Protein AF-A0A7C5HIJ6-F1 (afdb_monomer)

Organism: NCBI:txid274539

pLDDT: mean 84.68, std 17.21, range [40.78, 98.75]

Secondary structure (DSSP, 8-state):
--------------------PPPP--HHHHHHHTTTGGGTTSEEEEEE-TT-B-TTS-BHHHHHHHTT-EEEEEEE-TT-TTS-S-TTPPPPS-EEETTEEEEE-SSS-SSPPHHHHTT-SEEEEE----SSTTSSHHHHHHHHHHHHHHHT-EEEE-----TTS--

Radius of gyration: 23.87 Å; Cα contacts (8 Å, |Δi|>4): 270; chains: 1; bounding box: 44×80×73 Å

Mean predicted aligned error: 9.39 Å

Foldseek 3Di:
DDDDDDPPPPPPPPPPPPPPPPDDWWLLRVCLVVLVVVQPPWQEEEEAAQVQATPVSHHSVVSCVVSPGNYAAYEYEACFRDVPDDGPDDDDAWDDDPHHTYGYCDDPHVAPDLVVVLVTQEYEYGYDFQLDPVTCSVVSVVRHVVSCVVNVHHYHYRHDDNPPDDD

Nearest PDB structures (foldseek):
  4k05-assembly1_A  TM=9.027E-01  e=1.624E-13  Bacteroides fragilis NCTC 9343
  3sso-assembly1_D  TM=3.964E-01  e=6.348E-02  Micromonospora griseorubida
  3ssm-assembly1_C  TM=4.022E-01  e=5.957E-02  Micromonospora griseorubida
  3ssn-assembly1_C  TM=4.220E-01  e=8.730E-02  Micromonospora griseorubida
  2br5-assembly1_D  TM=4.189E-01  e=2.554E+00  Streptomyces clavuligerus

Structure (mmCIF, N/CA/C/O backbone):
data_AF-A0A7C5HIJ6-F1
#
_entry.id   AF-A0A7C5HIJ6-F1
#
loop_
_atom_site.group_PDB
_atom_site.id
_atom_site.type_symbol
_atom_site.label_atom_id
_atom_site.label_alt_id
_atom_site.label_comp_id
_atom_site.label_asym_id
_atom_site.label_entity_id
_atom_site.label_seq_id
_atom_site.pdbx_PDB_ins_code
_atom_site.Cartn_x
_atom_site.Cartn_y
_atom_site.Cartn_z
_atom_site.occupancy
_atom_site.B_iso_or_equiv
_atom_site.auth_seq_id
_atom_site.auth_comp_id
_atom_site.auth_asym_id
_atom_site.auth_atom_id
_atom_site.pdbx_PDB_model_num
ATOM 1 N N . MET A 1 1 ? 26.388 -59.107 -54.990 1.00 45.59 1 MET A N 1
ATOM 2 C CA . MET A 1 1 ? 27.262 -57.927 -54.787 1.00 45.59 1 MET A CA 1
ATOM 3 C C . MET A 1 1 ? 26.370 -56.687 -54.723 1.00 45.59 1 MET A C 1
ATOM 5 O O . MET A 1 1 ? 25.546 -56.557 -55.612 1.00 45.59 1 MET A O 1
ATOM 9 N N . GLY A 1 2 ? 26.511 -55.852 -53.677 1.00 40.78 2 GLY A N 1
ATOM 10 C CA . GLY A 1 2 ? 25.802 -54.565 -53.446 1.00 40.78 2 GLY A CA 1
ATOM 11 C C . GLY A 1 2 ? 24.416 -54.721 -52.796 1.00 40.78 2 GLY A C 1
ATOM 12 O O . GLY A 1 2 ? 23.504 -55.162 -53.472 1.00 40.78 2 GLY A O 1
ATOM 13 N N . ARG A 1 3 ? 24.188 -54.599 -51.474 1.00 55.94 3 ARG A N 1
ATOM 14 C CA . ARG A 1 3 ? 24.260 -53.425 -50.562 1.00 55.94 3 ARG A CA 1
ATOM 15 C C . ARG A 1 3 ? 23.576 -52.171 -51.123 1.00 55.94 3 ARG A C 1
ATOM 17 O O . ARG A 1 3 ? 23.949 -51.780 -52.215 1.00 55.94 3 ARG A O 1
ATOM 24 N N . ILE A 1 4 ? 22.679 -51.571 -50.318 1.00 52.91 4 ILE A N 1
ATOM 25 C CA . ILE A 1 4 ? 22.183 -50.166 -50.237 1.00 52.91 4 ILE A CA 1
ATOM 26 C C . ILE A 1 4 ? 20.660 -50.220 -49.972 1.00 52.91 4 ILE A C 1
ATOM 28 O O . ILE A 1 4 ? 19.952 -50.877 -50.718 1.00 52.91 4 ILE A O 1
ATOM 32 N N . ALA A 1 5 ? 20.027 -49.565 -49.001 1.00 47.38 5 ALA A N 1
ATOM 33 C CA . ALA A 1 5 ? 20.394 -48.942 -47.733 1.00 47.38 5 ALA A CA 1
ATOM 34 C C . ALA A 1 5 ? 19.041 -48.633 -47.054 1.00 47.38 5 ALA A C 1
ATOM 36 O O . ALA A 1 5 ? 18.207 -47.953 -47.649 1.00 47.38 5 ALA A O 1
ATOM 37 N N . SER A 1 6 ? 18.796 -49.137 -45.842 1.00 51.88 6 SER A N 1
ATOM 38 C CA . SER A 1 6 ? 17.634 -48.724 -45.045 1.00 51.88 6 SER A CA 1
ATOM 39 C C . SER A 1 6 ? 17.835 -47.284 -44.585 1.00 51.88 6 SER A C 1
ATOM 41 O O . SER A 1 6 ? 18.657 -47.030 -43.707 1.00 51.88 6 SER A O 1
ATOM 43 N N . PHE A 1 7 ? 17.094 -46.339 -45.159 1.00 51.56 7 PHE A N 1
ATOM 44 C CA . PHE A 1 7 ? 16.997 -44.985 -44.620 1.00 51.56 7 PHE A CA 1
ATOM 45 C C . PHE A 1 7 ? 15.950 -44.974 -43.504 1.00 51.56 7 PHE A C 1
ATOM 47 O O . PHE A 1 7 ? 14.760 -44.785 -43.736 1.00 51.56 7 PHE A O 1
ATOM 54 N N . LEU A 1 8 ? 16.413 -45.224 -42.280 1.00 52.19 8 LEU A N 1
ATOM 55 C CA . LEU A 1 8 ? 15.649 -44.972 -41.066 1.00 52.19 8 LEU A C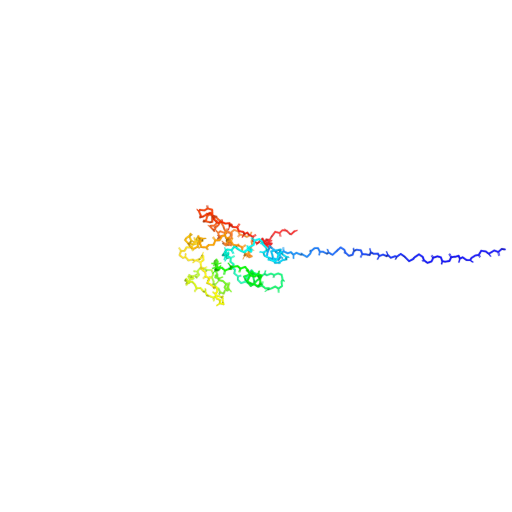A 1
ATOM 56 C C . LEU A 1 8 ? 15.667 -43.455 -40.826 1.00 52.19 8 LEU A C 1
ATOM 58 O O . LEU A 1 8 ? 16.670 -42.899 -40.378 1.00 52.19 8 LEU A O 1
ATOM 62 N N . SER A 1 9 ? 14.589 -42.765 -41.190 1.00 55.78 9 SER A N 1
ATOM 63 C CA . SER A 1 9 ? 14.417 -41.337 -40.922 1.00 55.78 9 SER A CA 1
ATOM 64 C C . SER A 1 9 ? 14.213 -41.127 -39.418 1.00 55.78 9 SER A C 1
ATOM 66 O O . SER A 1 9 ? 13.096 -41.190 -38.912 1.00 55.78 9 SER A O 1
ATOM 68 N N . LEU A 1 10 ? 15.307 -40.917 -38.687 1.00 55.34 10 LEU A N 1
ATOM 69 C CA . LEU A 1 10 ? 15.277 -40.484 -37.294 1.00 55.34 10 LEU A CA 1
ATOM 70 C C . LEU A 1 10 ? 14.814 -39.021 -37.253 1.00 55.34 10 LEU A C 1
ATOM 72 O O . LEU A 1 10 ? 15.595 -38.100 -37.489 1.00 55.34 10 LEU A O 1
ATOM 76 N N . LEU A 1 11 ? 13.527 -38.809 -36.986 1.00 59.31 11 LEU A N 1
ATOM 77 C CA . LEU A 1 11 ? 12.962 -37.489 -36.720 1.00 59.31 11 LEU A CA 1
ATOM 78 C C . LEU A 1 11 ? 13.418 -37.057 -35.319 1.00 59.31 11 LEU A C 1
ATOM 80 O O . LEU A 1 11 ? 12.820 -37.419 -34.308 1.00 59.31 11 LEU A O 1
ATOM 84 N N . ILE A 1 12 ? 14.529 -36.323 -35.257 1.00 61.59 12 ILE A N 1
ATOM 85 C CA . ILE A 1 12 ? 14.960 -35.636 -34.039 1.00 61.59 12 ILE A CA 1
ATOM 86 C C . ILE A 1 12 ? 13.963 -34.500 -33.808 1.00 61.59 12 ILE A C 1
ATOM 88 O O . ILE A 1 12 ? 14.050 -33.443 -34.431 1.00 61.59 12 ILE A O 1
ATOM 92 N N . VAL A 1 13 ? 12.993 -34.722 -32.921 1.00 61.75 13 VAL A N 1
ATOM 93 C CA . VAL A 1 13 ? 12.206 -33.634 -32.338 1.00 61.75 13 VAL A CA 1
ATOM 94 C C . VAL A 1 13 ? 13.150 -32.885 -31.404 1.00 61.75 13 VAL A C 1
ATOM 96 O O . VAL A 1 13 ? 13.327 -33.252 -30.245 1.00 61.75 13 VAL A O 1
ATOM 99 N N . LEU A 1 14 ? 13.805 -31.848 -31.927 1.00 58.81 14 LEU A N 1
ATOM 100 C CA . LEU A 1 14 ? 14.404 -30.809 -31.100 1.00 58.81 14 LEU A CA 1
ATOM 101 C C . LEU A 1 14 ? 13.252 -30.081 -30.406 1.00 58.81 14 LEU A C 1
ATOM 103 O O . LEU A 1 14 ? 12.723 -29.093 -30.909 1.00 58.81 14 LEU A O 1
ATOM 107 N N . ALA A 1 15 ? 12.841 -30.597 -29.249 1.00 60.19 15 ALA A N 1
ATOM 108 C CA . ALA A 1 15 ? 12.106 -29.813 -28.277 1.00 60.19 15 ALA A CA 1
ATOM 109 C C . ALA A 1 15 ? 13.076 -28.745 -27.763 1.00 60.19 15 ALA A C 1
ATOM 111 O O . ALA A 1 15 ? 13.774 -28.931 -26.769 1.00 60.19 15 ALA A O 1
ATOM 112 N N . THR A 1 16 ? 13.182 -27.635 -28.489 1.00 59.19 16 THR A N 1
ATOM 113 C CA . THR A 1 16 ? 13.758 -26.418 -27.939 1.00 59.19 16 THR A CA 1
ATOM 114 C C . THR A 1 16 ? 12.833 -26.005 -26.805 1.00 59.19 16 THR A C 1
ATOM 116 O O . THR A 1 16 ? 11.783 -25.412 -27.055 1.00 59.19 16 THR A O 1
ATOM 119 N N . SER A 1 17 ? 13.179 -26.334 -25.558 1.00 59.06 17 SER A N 1
ATOM 120 C CA . SER A 1 17 ? 12.620 -25.591 -24.440 1.00 59.06 17 SER A CA 1
ATOM 121 C C . SER A 1 17 ? 13.172 -24.180 -24.597 1.00 59.06 17 SER A C 1
ATOM 123 O O . SER A 1 17 ? 14.313 -23.899 -24.227 1.00 59.06 17 SER A O 1
ATOM 125 N N . ALA A 1 18 ? 12.405 -23.298 -25.231 1.00 60.91 18 ALA A N 1
ATOM 126 C CA . ALA A 1 18 ? 12.599 -21.884 -25.009 1.00 60.91 18 ALA A CA 1
ATOM 127 C C . ALA A 1 18 ? 12.500 -21.714 -23.493 1.00 60.91 18 ALA A C 1
ATOM 129 O O . ALA A 1 18 ? 11.443 -21.972 -22.918 1.00 60.91 18 ALA A O 1
ATOM 130 N N . ALA A 1 19 ? 13.619 -21.401 -22.839 1.00 60.31 19 ALA A N 1
ATOM 131 C CA . ALA A 1 19 ? 13.596 -20.939 -21.467 1.00 60.31 19 ALA A CA 1
ATOM 132 C C . ALA A 1 19 ? 12.713 -19.693 -21.486 1.00 60.31 19 ALA A C 1
ATOM 134 O O . ALA A 1 19 ? 13.115 -18.635 -21.969 1.00 60.31 19 ALA A O 1
ATOM 135 N N . GLN A 1 20 ? 11.451 -19.870 -21.115 1.00 59.16 20 GLN A N 1
ATOM 136 C CA . GLN A 1 20 ? 10.496 -18.788 -21.055 1.00 59.16 20 GLN A CA 1
ATOM 137 C C . GLN A 1 20 ? 10.999 -17.922 -19.908 1.00 59.16 20 GLN A C 1
ATOM 139 O O . GLN A 1 20 ? 11.023 -18.381 -18.768 1.00 59.16 20 GLN A O 1
ATOM 144 N N . ALA A 1 21 ? 11.530 -16.740 -20.227 1.00 65.75 21 ALA A N 1
ATOM 145 C CA . ALA A 1 21 ? 12.007 -15.819 -19.207 1.00 65.75 21 ALA A CA 1
ATOM 146 C C . ALA A 1 21 ? 10.877 -15.630 -18.191 1.00 65.75 21 ALA A C 1
ATOM 148 O O . ALA A 1 21 ? 9.747 -15.328 -18.590 1.00 65.75 21 ALA A O 1
ATOM 149 N N . GLU A 1 22 ? 11.155 -15.878 -16.907 1.00 74.19 22 GLU A N 1
ATOM 150 C CA . GLU A 1 22 ? 10.145 -15.661 -15.880 1.00 74.19 22 GLU A CA 1
ATOM 151 C C . GLU A 1 22 ? 9.681 -14.211 -15.961 1.00 74.19 22 GLU A C 1
ATOM 153 O O . GLU A 1 22 ? 10.476 -13.269 -15.960 1.00 74.19 22 GLU A O 1
ATOM 158 N N . VAL A 1 23 ? 8.371 -14.036 -16.110 1.00 84.62 23 VAL A N 1
ATOM 159 C CA . VAL A 1 23 ? 7.799 -12.707 -16.255 1.00 84.62 23 VAL A CA 1
ATOM 160 C C . VAL A 1 23 ? 7.875 -12.027 -14.896 1.00 84.62 23 VAL A C 1
ATOM 162 O O . VAL A 1 23 ? 7.261 -12.510 -13.945 1.00 84.62 23 VAL A O 1
ATOM 165 N N . PHE A 1 24 ? 8.584 -10.900 -14.822 1.00 88.38 24 PHE A N 1
ATOM 166 C CA . PHE A 1 24 ? 8.668 -10.085 -13.614 1.00 88.38 24 PHE A CA 1
ATOM 167 C C . PHE A 1 24 ? 7.265 -9.696 -13.118 1.00 88.38 24 PHE A C 1
ATOM 169 O O . PHE A 1 24 ? 6.373 -9.360 -13.911 1.00 88.38 24 PHE A O 1
ATOM 176 N N . ARG A 1 25 ? 7.068 -9.785 -11.802 1.00 93.62 25 ARG A N 1
ATOM 177 C CA . ARG A 1 25 ? 5.812 -9.486 -11.107 1.00 93.62 25 ARG A CA 1
ATOM 178 C C . ARG A 1 25 ? 6.110 -8.559 -9.940 1.00 93.62 25 ARG A C 1
ATOM 180 O O . ARG A 1 25 ? 6.983 -8.861 -9.131 1.00 93.62 25 ARG A O 1
ATOM 187 N N . TYR A 1 26 ? 5.376 -7.458 -9.848 1.00 95.62 26 TYR A N 1
ATOM 188 C CA . TYR A 1 26 ? 5.352 -6.627 -8.648 1.00 95.62 26 TYR A CA 1
ATOM 189 C C . TYR A 1 26 ? 4.613 -7.364 -7.526 1.00 95.62 26 TYR A C 1
ATOM 191 O O . TYR A 1 26 ? 3.848 -8.296 -7.791 1.00 95.62 26 TYR A O 1
ATOM 199 N N . GLY A 1 27 ? 4.753 -6.909 -6.280 1.00 97.44 27 GLY A N 1
ATOM 200 C CA . GLY A 1 27 ? 3.972 -7.447 -5.162 1.00 97.44 27 GLY A CA 1
ATOM 201 C C . GLY A 1 27 ? 2.462 -7.395 -5.420 1.00 97.44 27 GLY A C 1
ATOM 202 O O . GLY A 1 27 ? 1.749 -8.339 -5.088 1.00 97.44 27 GLY A O 1
ATOM 203 N N . LEU A 1 28 ? 1.987 -6.346 -6.102 1.00 98.00 28 LEU A N 1
ATOM 204 C CA . LEU A 1 28 ? 0.599 -6.232 -6.552 1.00 98.00 28 LEU A CA 1
ATOM 205 C C . LEU A 1 28 ? 0.209 -7.325 -7.558 1.00 98.00 28 LEU A C 1
ATOM 207 O O . LEU A 1 28 ? -0.867 -7.892 -7.428 1.00 98.00 28 LEU A O 1
ATOM 211 N N . ASP A 1 29 ? 1.071 -7.657 -8.524 1.00 97.44 29 ASP A N 1
ATOM 212 C CA . ASP A 1 29 ? 0.774 -8.699 -9.520 1.00 97.44 29 ASP A CA 1
ATOM 213 C C . ASP A 1 29 ? 0.752 -10.101 -8.893 1.00 97.44 29 ASP A C 1
ATOM 215 O O . ASP A 1 29 ? 0.030 -10.982 -9.359 1.00 97.44 29 ASP A O 1
ATOM 219 N N . VAL A 1 30 ? 1.562 -10.330 -7.854 1.00 97.19 30 VAL A N 1
ATOM 220 C CA . VAL A 1 30 ? 1.526 -11.577 -7.074 1.00 97.19 30 VAL A CA 1
ATOM 221 C C . VAL A 1 30 ? 0.217 -11.666 -6.296 1.00 97.19 30 VAL A C 1
ATOM 223 O O . VAL A 1 30 ? -0.466 -12.683 -6.376 1.00 97.19 30 VAL A O 1
ATOM 226 N N . LEU A 1 31 ? -0.163 -10.587 -5.607 1.00 97.88 31 LEU A N 1
ATOM 227 C CA . LEU A 1 31 ? -1.412 -10.524 -4.852 1.00 97.88 31 LEU A CA 1
ATOM 228 C C . LEU A 1 31 ? -2.648 -10.694 -5.757 1.00 97.88 31 LEU A C 1
ATOM 230 O O . LEU A 1 31 ? -3.566 -11.425 -5.391 1.00 97.88 31 LEU A O 1
ATOM 234 N N . ASP A 1 32 ? -2.649 -10.065 -6.937 1.00 97.12 32 ASP A N 1
ATOM 235 C CA . ASP A 1 32 ? -3.681 -10.201 -7.978 1.00 97.12 32 ASP A CA 1
ATOM 236 C C . ASP A 1 32 ? -3.787 -11.657 -8.467 1.00 97.12 32 ASP A C 1
ATOM 238 O O . ASP A 1 32 ? -4.863 -12.253 -8.468 1.00 97.12 32 ASP A O 1
ATOM 242 N N . ALA A 1 33 ? -2.654 -12.291 -8.792 1.00 96.44 33 ALA A N 1
ATOM 243 C CA . ALA A 1 33 ? -2.636 -13.687 -9.236 1.00 96.44 33 ALA A CA 1
ATOM 244 C C . ALA A 1 33 ? -3.217 -14.666 -8.194 1.00 96.44 33 ALA A C 1
ATOM 246 O O . ALA A 1 33 ? -3.698 -15.740 -8.558 1.00 96.44 33 ALA A O 1
ATOM 247 N N . GLU A 1 34 ? -3.190 -14.289 -6.915 1.00 96.50 34 GLU A N 1
ATOM 248 C CA . GLU A 1 34 ? -3.786 -15.015 -5.789 1.00 96.50 34 GLU A CA 1
ATOM 249 C C . GLU A 1 34 ? -5.188 -14.502 -5.407 1.00 96.50 34 GLU A C 1
ATOM 251 O O . GLU A 1 34 ? -5.703 -14.834 -4.334 1.00 96.50 34 GLU A O 1
ATOM 256 N N . GLN A 1 35 ? -5.816 -13.691 -6.264 1.00 96.62 35 GLN A N 1
ATOM 257 C CA . GLN A 1 35 ? -7.167 -13.136 -6.093 1.00 96.62 35 GLN A CA 1
ATOM 258 C C . GLN A 1 35 ? -7.327 -12.370 -4.773 1.00 96.62 35 GLN A C 1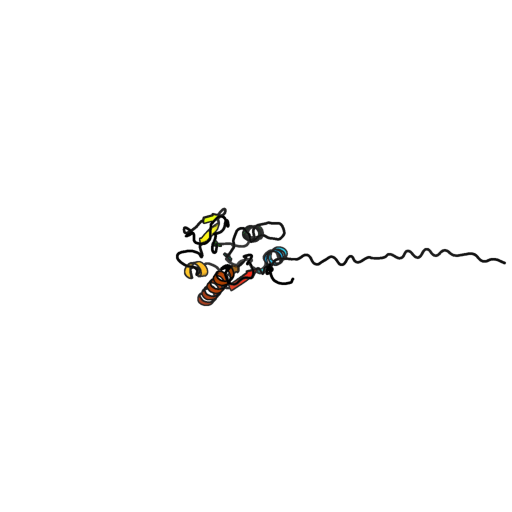
ATOM 260 O O . GLN A 1 35 ? -8.357 -12.438 -4.091 1.00 96.62 35 GLN A O 1
ATOM 265 N N . CYS A 1 36 ? -6.254 -11.693 -4.360 1.00 97.50 36 CYS A N 1
ATOM 266 C CA . CYS A 1 36 ? -6.166 -10.969 -3.101 1.00 97.50 36 CYS A CA 1
ATOM 267 C C . CYS A 1 36 ? -6.551 -11.813 -1.867 1.00 97.50 36 CYS A C 1
ATOM 269 O O . CYS A 1 36 ? -7.017 -11.259 -0.869 1.00 97.50 36 CYS A O 1
ATOM 271 N N . THR A 1 37 ? -6.362 -13.143 -1.894 1.00 97.62 37 THR A N 1
ATOM 272 C CA . THR A 1 37 ? -6.828 -14.063 -0.832 1.00 97.62 37 THR A CA 1
ATOM 273 C C . THR A 1 37 ? -6.366 -13.642 0.569 1.00 97.62 37 THR A C 1
ATOM 275 O O . THR A 1 37 ? -7.133 -13.714 1.528 1.00 97.62 37 THR A O 1
ATOM 278 N N . ALA A 1 38 ? -5.145 -13.111 0.694 1.00 97.44 38 ALA A N 1
ATOM 279 C CA . ALA A 1 38 ? -4.585 -12.624 1.960 1.00 97.44 38 ALA A CA 1
ATOM 280 C C . ALA A 1 38 ? -5.339 -11.424 2.589 1.00 97.44 38 ALA A C 1
ATOM 282 O O . ALA A 1 38 ? -5.133 -11.108 3.769 1.00 97.44 38 ALA A O 1
ATOM 283 N N . LEU A 1 39 ? -6.191 -10.746 1.813 1.00 98.38 39 LEU A N 1
ATOM 284 C CA . LEU A 1 39 ? -6.977 -9.574 2.212 1.00 98.38 39 LEU A CA 1
ATOM 285 C C . LEU A 1 39 ? -8.484 -9.856 2.319 1.00 98.38 39 LEU A C 1
ATOM 287 O O . LEU A 1 39 ? -9.226 -9.001 2.803 1.00 98.38 39 LEU A O 1
ATOM 291 N N . GLN A 1 40 ? -8.949 -11.038 1.910 1.00 97.94 40 GLN A N 1
ATOM 292 C CA . GLN A 1 40 ? -10.375 -11.362 1.904 1.00 97.94 40 GLN A CA 1
ATOM 293 C C . GLN A 1 40 ? -10.969 -11.352 3.318 1.00 97.94 40 GLN A C 1
ATOM 295 O O . GLN A 1 40 ? -10.398 -11.895 4.264 1.00 97.94 40 GLN A O 1
ATOM 300 N N . GLY A 1 41 ? -12.127 -10.702 3.465 1.00 97.81 41 GLY A N 1
ATOM 301 C CA . GLY A 1 41 ? -12.821 -10.544 4.749 1.00 97.81 41 GLY A CA 1
ATOM 302 C C . GLY A 1 41 ? -12.159 -9.574 5.738 1.00 97.81 41 GLY A C 1
ATOM 303 O O . GLY A 1 41 ? -12.632 -9.453 6.867 1.00 97.81 41 GLY A O 1
ATOM 304 N N . ARG A 1 42 ? -11.085 -8.880 5.342 1.00 98.44 42 ARG A N 1
ATOM 305 C CA . ARG A 1 42 ? -10.386 -7.885 6.167 1.00 98.44 42 ARG A CA 1
ATOM 306 C C . ARG A 1 42 ? -10.764 -6.481 5.713 1.00 98.44 42 ARG A C 1
ATOM 308 O O . ARG A 1 42 ? -10.895 -6.229 4.520 1.00 98.44 42 ARG A O 1
ATOM 315 N N . ARG A 1 43 ? -10.879 -5.547 6.654 1.00 98.50 43 ARG A N 1
ATOM 316 C CA . ARG A 1 43 ? -11.023 -4.118 6.351 1.00 98.50 43 ARG A CA 1
ATOM 317 C C . ARG A 1 43 ? -9.649 -3.574 5.986 1.00 98.50 43 ARG A C 1
ATOM 319 O O . ARG A 1 43 ? -8.727 -3.644 6.802 1.00 98.50 43 ARG A O 1
ATOM 326 N N . VAL A 1 44 ? -9.500 -3.047 4.779 1.00 98.69 44 VAL A N 1
ATOM 327 C CA . VAL A 1 44 ? -8.197 -2.646 4.237 1.00 98.69 44 VAL A CA 1
ATOM 328 C C . VAL A 1 44 ? -8.116 -1.131 4.102 1.00 98.69 44 VAL A C 1
ATOM 330 O O . VAL A 1 44 ? -9.026 -0.495 3.575 1.00 98.69 44 VAL A O 1
ATOM 333 N N . GLY A 1 45 ? -7.014 -0.549 4.565 1.00 98.31 45 GLY A N 1
ATOM 334 C CA . GLY A 1 45 ? -6.551 0.764 4.117 1.00 98.31 45 GLY A CA 1
ATOM 335 C C . GLY A 1 45 ? -5.335 0.598 3.212 1.00 98.31 45 GLY A C 1
ATOM 336 O O . GLY A 1 45 ? -4.610 -0.391 3.331 1.00 98.31 45 GLY A O 1
ATOM 337 N N . MET A 1 46 ? -5.081 1.558 2.327 1.00 98.06 46 MET A N 1
ATOM 338 C CA . MET A 1 46 ? -3.950 1.481 1.396 1.00 98.06 46 MET A CA 1
ATOM 339 C C . MET A 1 46 ? -3.206 2.813 1.291 1.00 98.06 46 MET A C 1
ATOM 341 O O . MET A 1 46 ? -3.817 3.844 1.025 1.00 98.06 46 MET A O 1
ATOM 345 N N . ILE A 1 47 ? -1.886 2.795 1.465 1.00 97.38 47 ILE A N 1
ATOM 346 C CA . ILE A 1 47 ? -0.989 3.899 1.116 1.00 97.38 47 ILE A CA 1
ATOM 347 C C . ILE A 1 47 ? -0.555 3.707 -0.339 1.00 97.38 47 ILE A C 1
ATOM 349 O O . ILE A 1 47 ? 0.085 2.704 -0.648 1.00 97.38 47 ILE A O 1
ATOM 353 N N . THR A 1 48 ? -0.908 4.647 -1.219 1.00 95.94 48 THR A N 1
ATOM 354 C CA . THR A 1 48 ? -0.696 4.528 -2.672 1.00 95.94 48 THR A CA 1
ATOM 355 C C . THR A 1 48 ? -0.716 5.890 -3.374 1.00 95.94 48 THR A C 1
ATOM 357 O O . THR A 1 48 ? -1.113 6.903 -2.795 1.00 95.94 48 THR A O 1
ATOM 360 N N . ASN A 1 49 ? -0.312 5.918 -4.643 1.00 92.56 49 ASN A N 1
ATOM 361 C CA . ASN A 1 49 ? -0.488 7.044 -5.565 1.00 92.56 49 ASN A CA 1
ATOM 362 C C . ASN A 1 49 ? -0.786 6.532 -6.990 1.00 92.56 49 ASN A C 1
ATOM 364 O O . ASN A 1 49 ? -0.887 5.326 -7.211 1.00 92.56 49 ASN A O 1
ATOM 368 N N . ALA A 1 50 ? -0.915 7.436 -7.960 1.00 88.31 50 ALA A N 1
ATOM 369 C CA . ALA A 1 50 ? -1.231 7.099 -9.348 1.00 88.31 50 ALA A CA 1
ATOM 370 C C . ALA A 1 50 ? -0.142 6.288 -10.082 1.00 88.31 50 ALA A C 1
ATOM 372 O O . ALA A 1 50 ? -0.447 5.648 -11.084 1.00 88.31 50 ALA A O 1
ATOM 373 N N . ALA A 1 51 ? 1.109 6.284 -9.604 1.00 90.94 51 ALA A N 1
ATOM 374 C CA . ALA A 1 51 ? 2.183 5.480 -10.200 1.00 90.94 51 ALA A CA 1
ATOM 375 C C . ALA A 1 51 ? 2.132 4.005 -9.767 1.00 90.94 51 ALA A C 1
ATOM 377 O O . ALA A 1 51 ? 2.766 3.155 -10.393 1.00 90.94 51 ALA A O 1
ATOM 378 N N . ALA A 1 52 ? 1.384 3.688 -8.708 1.00 93.88 52 ALA A N 1
ATOM 379 C CA . ALA A 1 52 ? 1.207 2.331 -8.219 1.00 93.88 52 ALA A CA 1
ATOM 380 C C . ALA A 1 52 ? 0.180 1.570 -9.075 1.00 93.88 52 ALA A C 1
ATOM 382 O O . ALA A 1 52 ? -1.002 1.444 -8.744 1.00 93.88 52 ALA A O 1
ATOM 383 N N . VAL A 1 53 ? 0.654 1.083 -10.220 1.00 96.00 53 VAL A N 1
ATOM 384 C CA . VAL A 1 53 ? -0.114 0.261 -11.161 1.00 96.00 53 VAL A CA 1
ATOM 385 C C . VAL A 1 53 ? 0.425 -1.169 -11.209 1.00 96.00 53 VAL A C 1
ATOM 387 O O . VAL A 1 53 ? 1.584 -1.424 -10.851 1.00 96.00 53 VAL A O 1
ATOM 390 N N . SER A 1 54 ? -0.427 -2.098 -11.633 1.00 95.94 54 SER A N 1
ATOM 391 C CA . SER A 1 54 ? -0.064 -3.467 -11.995 1.00 95.94 54 SER A CA 1
ATOM 392 C C . SER A 1 54 ? 0.739 -3.483 -13.296 1.00 95.94 54 SER A C 1
ATOM 394 O O . SER A 1 54 ? 0.866 -2.473 -13.999 1.00 95.94 54 SER A O 1
ATOM 396 N N . ARG A 1 55 ? 1.241 -4.654 -13.685 1.00 93.88 55 ARG A N 1
ATOM 397 C CA . ARG A 1 55 ? 1.917 -4.830 -14.977 1.00 93.88 55 ARG A CA 1
ATOM 398 C C . ARG A 1 55 ? 1.019 -4.511 -16.179 1.00 93.88 55 ARG A C 1
ATOM 400 O O . ARG A 1 55 ? 1.537 -4.132 -17.226 1.00 93.88 55 ARG A O 1
ATOM 407 N N . SER A 1 56 ? -0.303 -4.663 -16.061 1.00 93.31 56 SER A N 1
ATOM 408 C CA . SER A 1 56 ? -1.250 -4.290 -17.126 1.00 93.31 56 SER A CA 1
ATOM 409 C C . SER A 1 56 ? -1.572 -2.791 -17.153 1.00 93.31 56 SER A C 1
ATOM 411 O O . SER A 1 56 ? -2.281 -2.343 -18.053 1.00 93.31 56 SER A O 1
ATOM 413 N N . GLY A 1 57 ? -1.050 -2.013 -16.199 1.00 94.81 57 GLY A N 1
ATOM 414 C CA . GLY A 1 57 ? -1.361 -0.594 -16.035 1.00 94.81 57 GLY A CA 1
ATOM 415 C C . GLY A 1 57 ? -2.640 -0.332 -15.237 1.00 94.81 57 GLY A C 1
ATOM 416 O O . GLY A 1 57 ? -3.072 0.816 -15.149 1.00 94.81 57 GLY A O 1
ATOM 417 N N . GLU A 1 58 ? -3.254 -1.362 -14.647 1.00 95.25 58 GLU A N 1
ATOM 418 C CA . GLU A 1 58 ? -4.413 -1.188 -13.771 1.00 95.25 58 GLU A CA 1
ATOM 419 C C . GLU A 1 58 ? -3.968 -0.578 -12.427 1.00 95.25 58 GLU A C 1
ATOM 421 O O . GLU A 1 58 ? -3.033 -1.092 -11.812 1.00 95.25 58 GLU A O 1
ATOM 426 N N . PRO A 1 59 ? -4.602 0.502 -11.934 1.00 95.00 59 PRO A N 1
ATOM 427 C CA . PRO A 1 59 ? -4.285 1.053 -10.618 1.00 95.00 59 PRO A CA 1
ATOM 428 C C . PRO A 1 59 ? -4.472 0.021 -9.501 1.00 95.00 59 PRO A C 1
ATOM 430 O O . PRO A 1 59 ? -5.489 -0.671 -9.467 1.00 95.00 59 PRO A O 1
ATOM 433 N N . GLY A 1 60 ? -3.546 -0.046 -8.541 1.00 95.50 60 GLY A N 1
ATOM 434 C CA . GLY A 1 60 ? -3.579 -1.080 -7.498 1.00 95.50 60 GLY A CA 1
ATOM 435 C C . GLY A 1 60 ? -4.860 -1.090 -6.663 1.00 95.50 60 GLY A C 1
ATOM 436 O O . GLY A 1 60 ? -5.415 -2.149 -6.386 1.00 95.50 60 GLY A O 1
ATOM 437 N N . TYR A 1 61 ? -5.414 0.081 -6.342 1.00 95.00 61 TYR A N 1
ATOM 438 C CA . TYR A 1 61 ? -6.694 0.151 -5.631 1.00 95.00 61 TYR A CA 1
ATOM 439 C C . TYR A 1 61 ? -7.870 -0.412 -6.457 1.00 95.00 61 TYR A C 1
ATOM 441 O O . TYR A 1 61 ? -8.810 -0.953 -5.876 1.00 95.00 61 TYR A O 1
ATOM 449 N N . CYS A 1 62 ? -7.823 -0.312 -7.794 1.00 95.62 62 CYS A N 1
ATOM 450 C CA . CYS A 1 62 ? -8.824 -0.914 -8.678 1.00 95.62 62 CYS A CA 1
ATOM 451 C C . CYS A 1 62 ? -8.729 -2.439 -8.654 1.00 95.62 62 CYS A C 1
ATOM 453 O O . CYS A 1 62 ? -9.767 -3.083 -8.540 1.00 95.62 62 CYS A O 1
ATOM 455 N N . VAL A 1 63 ? -7.512 -2.997 -8.672 1.00 97.06 63 VAL A N 1
ATOM 456 C CA . VAL A 1 63 ? -7.277 -4.448 -8.554 1.00 97.06 63 VAL A CA 1
ATOM 457 C C . VAL A 1 63 ? -7.915 -4.993 -7.273 1.00 97.06 63 VAL A C 1
ATOM 459 O O . VAL A 1 63 ? -8.707 -5.931 -7.322 1.00 97.06 63 VAL A O 1
ATOM 462 N N . LEU A 1 64 ? -7.657 -4.346 -6.131 1.00 97.44 64 LEU A N 1
ATOM 463 C CA . LEU A 1 64 ? -8.240 -4.734 -4.840 1.00 97.44 64 LEU A CA 1
ATOM 464 C C . LEU A 1 64 ? -9.778 -4.694 -4.871 1.00 97.44 64 LEU A C 1
ATOM 466 O O . LEU A 1 64 ? -10.434 -5.637 -4.430 1.00 97.44 64 LEU A O 1
ATOM 470 N N . LEU A 1 65 ? -10.367 -3.620 -5.408 1.00 96.00 65 LEU A N 1
ATOM 471 C CA . LEU A 1 65 ? -11.824 -3.491 -5.522 1.00 96.00 65 LEU A CA 1
ATOM 472 C C . LEU A 1 65 ? -12.445 -4.546 -6.443 1.00 96.00 65 LEU A C 1
ATOM 474 O O . LEU A 1 65 ? -13.491 -5.107 -6.118 1.00 96.00 65 LEU A O 1
ATOM 478 N N . ARG A 1 66 ? -11.815 -4.791 -7.595 1.00 96.25 66 ARG A N 1
ATOM 479 C CA . ARG A 1 66 ? -12.233 -5.784 -8.589 1.00 96.25 66 ARG A CA 1
ATOM 480 C C . ARG A 1 66 ? -12.280 -7.182 -7.972 1.00 96.25 66 ARG A C 1
ATOM 482 O O . ARG A 1 66 ? -13.226 -7.920 -8.233 1.00 96.25 66 ARG A O 1
ATOM 489 N N . ASP A 1 67 ? -11.321 -7.493 -7.104 1.00 96.31 67 ASP A N 1
ATOM 490 C CA . ASP A 1 67 ? -11.218 -8.775 -6.399 1.00 96.31 67 ASP A CA 1
ATOM 491 C C . ASP A 1 67 ? -12.054 -8.828 -5.102 1.00 96.31 67 ASP A C 1
ATOM 493 O O . ASP A 1 67 ? -11.958 -9.777 -4.325 1.00 96.31 67 ASP A O 1
ATOM 497 N N . GLY A 1 68 ? -12.906 -7.826 -4.853 1.00 96.69 68 GLY A N 1
ATOM 498 C CA . GLY A 1 68 ? -13.862 -7.829 -3.742 1.00 96.69 68 GLY A CA 1
ATOM 499 C C . GLY A 1 68 ? -13.272 -7.483 -2.372 1.00 96.69 68 GLY A C 1
ATOM 500 O O . GLY A 1 68 ? -13.925 -7.719 -1.355 1.00 96.69 68 GLY A O 1
ATOM 501 N N . VAL A 1 69 ? -12.067 -6.909 -2.319 1.00 98.12 69 VAL A N 1
ATOM 502 C CA . VAL A 1 69 ? -11.451 -6.455 -1.065 1.00 98.12 69 VAL A CA 1
ATOM 503 C C . VAL A 1 69 ? -12.250 -5.291 -0.470 1.00 98.12 69 VAL A C 1
ATOM 505 O O . VAL A 1 69 ? -12.611 -4.338 -1.163 1.00 98.12 69 VAL A O 1
ATOM 508 N N . ASP A 1 70 ? -12.483 -5.334 0.845 1.00 97.81 70 ASP A N 1
ATOM 509 C CA . ASP A 1 70 ? -13.167 -4.274 1.594 1.00 97.81 70 ASP A CA 1
ATOM 510 C C . ASP A 1 70 ? -12.233 -3.077 1.859 1.00 97.81 70 ASP A C 1
ATOM 512 O O . ASP A 1 70 ? -11.754 -2.840 2.974 1.00 97.81 70 ASP A O 1
ATOM 516 N N . LEU A 1 71 ? -11.936 -2.337 0.790 1.00 97.62 71 LEU A N 1
ATOM 517 C CA . LEU A 1 71 ? -11.067 -1.167 0.799 1.00 97.62 71 LEU A CA 1
ATOM 518 C C . LEU A 1 71 ? -11.806 0.062 1.352 1.00 97.62 71 LEU A C 1
ATOM 520 O O . LEU A 1 71 ? -12.682 0.635 0.702 1.00 97.62 71 LEU A O 1
ATOM 524 N N . LYS A 1 72 ? -11.438 0.485 2.565 1.00 96.62 72 LYS A N 1
ATOM 525 C CA . LYS A 1 72 ? -12.104 1.567 3.308 1.00 96.62 72 LYS A CA 1
ATOM 526 C C . LYS A 1 72 ? -11.651 2.955 2.893 1.00 96.62 72 LYS A C 1
ATOM 528 O O . LYS A 1 72 ? -12.471 3.864 2.779 1.00 96.62 72 LYS A O 1
ATOM 533 N N . PHE A 1 73 ? -10.349 3.126 2.716 1.00 95.12 73 PHE A N 1
ATOM 534 C CA . PHE A 1 73 ? -9.753 4.412 2.390 1.00 95.12 73 PHE A CA 1
ATOM 535 C C . PHE A 1 73 ? -8.387 4.245 1.738 1.00 95.12 73 PHE A C 1
ATOM 537 O O . PHE A 1 73 ? -7.709 3.226 1.896 1.00 95.12 73 PHE A O 1
ATOM 544 N N . LEU A 1 74 ? -7.971 5.308 1.062 1.00 95.06 74 LEU A N 1
ATOM 545 C CA . LEU A 1 74 ? -6.617 5.496 0.580 1.00 95.06 74 LEU A CA 1
ATOM 546 C C . LEU A 1 74 ? -5.905 6.544 1.430 1.00 95.06 74 LEU A C 1
ATOM 548 O O . LEU A 1 74 ? -6.519 7.427 2.031 1.00 95.06 74 LEU A O 1
ATOM 552 N N . MET A 1 75 ? -4.588 6.457 1.451 1.00 93.94 75 MET A N 1
ATOM 553 C CA . MET A 1 75 ? -3.696 7.458 2.002 1.00 93.94 75 MET A CA 1
ATOM 554 C C . MET A 1 75 ? -2.645 7.793 0.949 1.00 93.94 75 MET A C 1
ATOM 556 O O . MET A 1 75 ? -2.044 6.890 0.371 1.00 93.94 75 MET A O 1
ATOM 560 N N . ALA A 1 76 ? -2.406 9.075 0.701 1.00 90.44 76 ALA A N 1
ATOM 561 C CA . ALA A 1 76 ? -1.404 9.518 -0.258 1.00 90.44 76 ALA A CA 1
ATOM 562 C C . ALA A 1 76 ? -0.256 10.249 0.459 1.00 90.44 76 ALA A C 1
ATOM 564 O O . ALA A 1 76 ? -0.520 11.066 1.348 1.00 90.44 76 ALA A O 1
ATOM 565 N N . PRO A 1 77 ? 1.013 9.962 0.112 1.00 84.31 77 PRO A N 1
ATOM 566 C CA . PRO A 1 77 ? 2.181 10.664 0.645 1.00 84.31 77 PRO A CA 1
ATOM 567 C C . PRO A 1 77 ? 2.323 12.068 0.013 1.00 84.31 77 PRO A C 1
ATOM 569 O O . PRO A 1 77 ? 1.350 12.687 -0.418 1.00 84.31 77 PRO A O 1
ATOM 572 N N . GLU A 1 78 ? 3.548 12.598 -0.034 1.00 69.75 78 GLU A N 1
ATOM 573 C CA . GLU A 1 78 ? 3.861 13.807 -0.804 1.00 69.75 78 GLU A CA 1
ATOM 574 C C . GLU A 1 78 ? 3.441 13.689 -2.281 1.00 69.75 78 GLU A C 1
ATOM 576 O O . GLU A 1 78 ? 3.372 12.591 -2.831 1.00 69.75 78 GLU A O 1
ATOM 581 N N . HIS A 1 79 ? 3.158 14.834 -2.910 1.00 67.25 79 HIS A N 1
ATOM 582 C CA . HIS A 1 79 ? 2.592 14.970 -4.267 1.00 67.25 79 HIS A CA 1
ATOM 583 C C . HIS A 1 79 ? 1.124 14.536 -4.431 1.00 67.25 79 HIS A C 1
ATOM 585 O O . HIS A 1 79 ? 0.541 14.757 -5.495 1.00 67.25 79 HIS A O 1
ATOM 591 N N . GLY A 1 80 ? 0.499 14.007 -3.373 1.00 65.88 80 GLY A N 1
ATOM 592 C CA . GLY A 1 80 ? -0.905 13.603 -3.384 1.00 65.88 80 GLY A CA 1
ATOM 593 C C . GLY A 1 80 ? -1.158 12.354 -4.230 1.00 65.88 80 GLY A C 1
ATOM 594 O O . GLY A 1 80 ? -0.239 11.734 -4.765 1.00 65.88 80 GLY A O 1
ATOM 595 N N . PHE A 1 81 ? -2.425 11.955 -4.337 1.00 72.75 81 PHE A N 1
ATOM 596 C CA . PHE A 1 81 ? -2.787 10.715 -5.023 1.00 72.75 81 PHE A CA 1
ATOM 597 C C . PHE A 1 81 ? -2.568 10.808 -6.539 1.00 72.75 81 PHE A C 1
ATOM 599 O O . PHE A 1 81 ? -2.019 9.882 -7.129 1.00 72.75 81 PHE A O 1
ATOM 606 N N . ALA A 1 82 ? -2.928 11.936 -7.160 1.00 71.62 82 ALA A N 1
ATOM 607 C CA . ALA A 1 82 ? -2.826 12.138 -8.608 1.00 71.62 82 ALA A CA 1
ATOM 608 C C . ALA A 1 82 ? -1.402 12.436 -9.125 1.00 71.62 82 ALA A C 1
ATOM 610 O O . ALA A 1 82 ? -1.209 12.489 -10.333 1.00 71.62 82 ALA A O 1
ATOM 611 N N . LEU A 1 83 ? -0.408 12.634 -8.245 1.00 61.12 83 LEU A N 1
ATOM 612 C CA . LEU A 1 83 ? 0.973 13.021 -8.597 1.00 61.12 83 LEU A CA 1
ATOM 613 C C . LEU A 1 83 ? 1.125 14.367 -9.336 1.00 61.12 83 LEU A C 1
ATOM 615 O O . LEU A 1 83 ? 2.205 14.690 -9.822 1.00 61.12 83 LEU A O 1
ATOM 619 N N . GLU A 1 84 ? 0.079 15.186 -9.402 1.00 59.00 84 GLU A N 1
ATOM 620 C CA . GLU A 1 84 ? 0.089 16.454 -10.149 1.00 59.00 84 GLU A CA 1
ATOM 621 C C . GLU A 1 84 ? 0.725 17.623 -9.377 1.00 59.00 84 GLU A C 1
ATOM 623 O O . GLU A 1 84 ? 0.845 18.730 -9.905 1.00 59.00 84 GLU A O 1
ATOM 628 N N . ARG A 1 85 ? 1.101 17.424 -8.108 1.00 57.69 85 ARG A N 1
ATOM 629 C CA . ARG A 1 85 ? 1.493 18.520 -7.206 1.00 57.69 85 ARG A CA 1
ATOM 630 C C . ARG A 1 85 ? 2.994 18.588 -6.999 1.00 57.69 85 ARG A C 1
ATOM 632 O O . ARG A 1 85 ? 3.661 17.564 -6.913 1.00 57.69 85 ARG A O 1
ATOM 639 N N . GLN A 1 86 ? 3.542 19.796 -6.885 1.00 48.94 86 GLN A N 1
ATOM 640 C CA . GLN A 1 86 ? 4.973 19.997 -6.635 1.00 48.94 86 GLN A CA 1
ATOM 641 C C . GLN A 1 86 ? 5.347 19.662 -5.181 1.00 48.94 86 GLN A C 1
ATOM 643 O O . GLN A 1 86 ? 4.510 19.698 -4.276 1.00 48.94 86 GLN A O 1
ATOM 648 N N . ALA A 1 87 ? 6.622 19.335 -4.944 1.00 49.16 87 ALA A N 1
ATOM 649 C CA . ALA A 1 87 ? 7.132 19.092 -3.595 1.00 49.16 87 ALA A CA 1
ATOM 650 C C . ALA A 1 87 ? 6.960 20.358 -2.736 1.00 49.16 87 ALA A C 1
ATOM 652 O O . ALA A 1 87 ? 7.447 21.423 -3.109 1.00 49.16 87 ALA A O 1
ATOM 653 N N . GLY A 1 88 ? 6.295 20.240 -1.582 1.00 41.22 88 GLY A N 1
ATOM 654 C CA . GLY A 1 88 ? 6.087 21.351 -0.644 1.00 41.22 88 GLY A CA 1
ATOM 655 C C . GLY A 1 88 ? 4.680 21.960 -0.625 1.00 41.22 88 GLY A C 1
ATOM 656 O O . GLY A 1 88 ? 4.406 22.773 0.258 1.00 41.22 88 GLY A O 1
ATOM 657 N N . GLU A 1 89 ? 3.765 21.560 -1.515 1.00 41.06 89 GLU A N 1
ATOM 658 C CA . GLU A 1 89 ? 2.364 22.002 -1.443 1.00 41.06 89 GLU A CA 1
ATOM 659 C C . GLU A 1 89 ? 1.591 21.295 -0.311 1.00 41.06 89 GLU A C 1
ATOM 661 O O . GLU A 1 89 ? 1.677 20.079 -0.128 1.00 41.06 89 GLU A O 1
ATOM 666 N N . VAL A 1 90 ? 0.822 22.062 0.473 1.00 43.84 90 VAL A N 1
ATOM 667 C CA . VAL A 1 90 ? -0.025 21.541 1.560 1.00 43.84 90 VAL A CA 1
ATOM 668 C C . VAL A 1 90 ? -1.314 20.968 0.974 1.00 43.84 90 VAL A C 1
ATOM 670 O O . VAL A 1 90 ? -2.074 21.678 0.321 1.00 43.84 90 VAL A O 1
ATOM 673 N N . VAL A 1 91 ? -1.583 19.693 1.249 1.00 50.62 91 VAL A N 1
ATOM 674 C CA . VAL A 1 91 ? -2.783 18.993 0.775 1.00 50.62 91 VAL A CA 1
ATOM 675 C C . VAL A 1 91 ? -3.969 19.285 1.705 1.00 50.62 91 VAL A C 1
ATOM 677 O O . VAL A 1 91 ? -3.837 19.247 2.932 1.00 50.62 91 VAL A O 1
ATOM 680 N N . GLY A 1 92 ? -5.133 19.583 1.123 1.00 47.84 92 GLY A N 1
ATOM 681 C CA . GLY A 1 92 ? -6.405 19.658 1.844 1.00 47.84 92 GLY A CA 1
ATOM 682 C C . GLY A 1 92 ? -6.880 18.268 2.275 1.00 47.84 92 GLY A C 1
ATOM 683 O O . GLY A 1 92 ? -6.652 17.280 1.586 1.00 47.84 92 GLY A O 1
ATOM 684 N N . ASN A 1 93 ? -7.527 18.168 3.435 1.00 49.50 93 ASN A N 1
ATOM 685 C CA . ASN A 1 93 ? -8.025 16.887 3.928 1.00 49.50 93 ASN A CA 1
ATOM 686 C C . ASN A 1 93 ? -9.136 16.358 3.002 1.00 49.50 93 ASN A C 1
ATOM 688 O O . ASN A 1 93 ? -10.157 17.021 2.842 1.00 49.50 93 ASN A O 1
ATOM 692 N N . SER A 1 94 ? -8.949 15.147 2.474 1.00 55.88 94 SER A N 1
ATOM 693 C CA . SER A 1 94 ? -9.896 14.334 1.694 1.00 55.88 94 SER A CA 1
ATOM 694 C C . SER A 1 94 ? -10.124 14.725 0.227 1.00 55.88 94 SER A C 1
ATOM 696 O O . SER A 1 94 ? -11.006 15.514 -0.098 1.00 55.88 94 SER A O 1
ATOM 698 N N . GLU A 1 95 ? -9.369 14.087 -0.673 1.00 67.00 95 GLU A N 1
ATOM 699 C CA . GLU A 1 95 ? -9.814 13.850 -2.056 1.00 67.00 95 GLU A CA 1
ATOM 700 C C . GLU A 1 95 ? -10.709 12.597 -2.077 1.00 67.00 95 GLU A C 1
ATOM 702 O O . GLU A 1 95 ? -10.643 11.764 -1.172 1.00 67.00 95 GLU A O 1
ATOM 707 N N . VAL A 1 96 ? -11.569 12.447 -3.085 1.00 70.25 96 VAL A N 1
ATOM 708 C CA . VAL A 1 96 ? -12.374 11.230 -3.273 1.00 70.25 96 VAL A CA 1
ATOM 709 C C . VAL A 1 96 ? -12.083 10.672 -4.653 1.00 70.25 96 VAL A C 1
ATOM 711 O O . VAL A 1 96 ? -12.249 11.368 -5.653 1.00 70.25 96 VAL A O 1
ATOM 714 N N . VAL A 1 97 ? -11.682 9.405 -4.709 1.00 73.12 97 VAL A N 1
ATOM 715 C CA . VAL A 1 97 ? -11.486 8.674 -5.964 1.00 73.12 97 VAL A CA 1
ATOM 716 C C . VAL A 1 97 ? -12.629 7.677 -6.090 1.00 73.12 97 VAL A C 1
ATOM 718 O O . VAL A 1 97 ? -12.728 6.703 -5.340 1.00 73.12 97 VAL A O 1
ATOM 721 N N . GLY A 1 98 ? -13.565 7.976 -6.993 1.00 78.19 98 GLY A N 1
ATOM 722 C CA . GLY A 1 98 ? -14.826 7.246 -7.112 1.00 78.19 98 GLY A CA 1
ATOM 723 C C . GLY A 1 98 ? -15.696 7.412 -5.862 1.00 78.19 98 GLY A C 1
ATOM 724 O O . GLY A 1 98 ? -16.422 8.394 -5.736 1.00 78.19 98 GLY A O 1
ATOM 725 N N . LYS A 1 99 ? -15.634 6.439 -4.947 1.00 81.75 99 LYS A N 1
ATOM 726 C CA . LYS A 1 99 ? -16.353 6.441 -3.655 1.00 81.75 99 LYS A CA 1
ATOM 727 C C . LYS A 1 99 ? -15.427 6.291 -2.445 1.00 81.75 99 LYS A C 1
ATOM 729 O O . LYS A 1 99 ? -15.916 6.204 -1.322 1.00 81.75 99 LYS A O 1
ATOM 734 N N . ILE A 1 100 ? -14.114 6.232 -2.665 1.00 88.38 100 ILE A N 1
ATOM 735 C CA . ILE A 1 100 ? -13.133 5.998 -1.607 1.00 88.38 100 ILE A CA 1
ATOM 736 C C . ILE A 1 100 ? -12.513 7.328 -1.195 1.00 88.38 100 ILE A C 1
ATOM 738 O O . ILE A 1 100 ? -12.057 8.098 -2.042 1.00 88.38 100 ILE A O 1
ATOM 742 N N . ALA A 1 101 ? -12.486 7.583 0.111 1.00 89.75 101 ALA A N 1
ATOM 743 C CA . ALA A 1 101 ? -11.810 8.741 0.678 1.00 89.75 101 ALA A CA 1
ATOM 744 C C . ALA A 1 101 ? -10.284 8.582 0.606 1.00 89.75 101 ALA A C 1
ATOM 746 O O . ALA A 1 101 ? -9.753 7.504 0.874 1.00 89.75 101 ALA A O 1
ATOM 747 N N . VAL A 1 102 ? -9.586 9.671 0.293 1.00 89.81 102 VAL A N 1
ATOM 748 C CA . VAL A 1 102 ? -8.126 9.747 0.197 1.00 89.81 102 VAL A CA 1
ATOM 749 C C . VAL A 1 102 ? -7.594 10.727 1.239 1.00 89.81 102 VAL A C 1
ATOM 751 O O . VAL A 1 102 ? -7.791 11.936 1.130 1.00 89.81 102 VAL A O 1
ATOM 754 N N . TYR A 1 103 ? -6.886 10.229 2.246 1.00 89.25 103 TYR A N 1
ATOM 755 C CA . TYR A 1 103 ? -6.280 11.055 3.289 1.00 89.25 103 TYR A CA 1
ATOM 756 C C . TYR A 1 103 ? -4.842 11.444 2.932 1.00 89.25 103 TYR A C 1
ATOM 758 O O . TYR A 1 103 ? -4.062 10.627 2.452 1.00 89.25 103 TYR A O 1
ATOM 766 N N . SER A 1 104 ? -4.462 12.690 3.203 1.00 87.44 104 SER A N 1
ATOM 767 C CA . S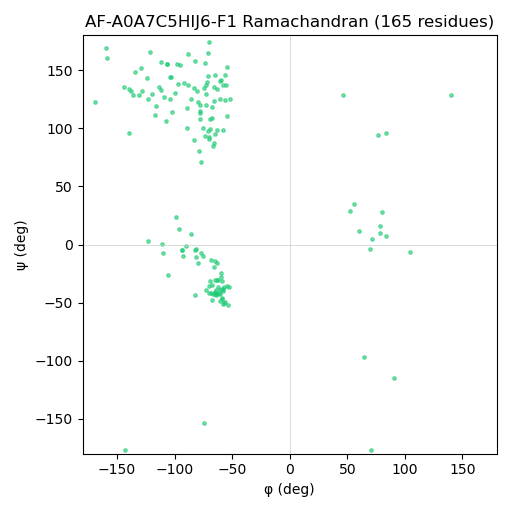ER A 1 104 ? -3.079 13.135 3.026 1.00 87.44 104 SER A CA 1
ATOM 768 C C . SER A 1 104 ? -2.203 12.716 4.207 1.00 87.44 104 SER A C 1
ATOM 770 O O . SER A 1 104 ? -2.546 12.983 5.358 1.00 87.44 104 SER A O 1
ATOM 772 N N . LEU A 1 105 ? -1.034 12.145 3.913 1.00 86.56 105 LEU A N 1
ATOM 773 C CA . LEU A 1 105 ? 0.088 11.960 4.844 1.00 86.56 105 LEU A CA 1
ATOM 774 C C . LEU A 1 105 ? 1.157 13.052 4.661 1.00 86.56 105 LEU A C 1
ATOM 776 O O . LEU A 1 105 ? 2.334 12.854 4.964 1.00 86.56 105 LEU A O 1
ATOM 780 N N . TYR A 1 106 ? 0.767 14.207 4.123 1.00 76.56 106 TYR A N 1
ATOM 781 C CA . TYR A 1 106 ? 1.630 15.361 3.904 1.00 76.56 106 TYR A CA 1
ATOM 782 C C . TYR A 1 106 ? 1.017 16.644 4.481 1.00 76.56 106 TYR A C 1
ATOM 784 O O . TYR A 1 106 ? -0.202 16.793 4.579 1.00 76.56 106 TYR A O 1
ATOM 792 N N . GLY A 1 107 ? 1.868 17.599 4.868 1.00 73.25 107 GLY A N 1
ATOM 793 C CA . GLY A 1 107 ? 1.454 18.839 5.529 1.00 73.25 107 GLY A CA 1
ATOM 794 C C . GLY A 1 107 ? 1.437 18.715 7.055 1.00 73.25 107 GLY A C 1
ATOM 795 O O . GLY A 1 107 ? 2.494 18.561 7.665 1.00 73.25 107 GLY A O 1
ATOM 796 N N . LYS A 1 108 ? 0.249 18.818 7.676 1.00 66.94 108 LYS A N 1
ATOM 797 C CA . LYS A 1 108 ? 0.084 18.918 9.145 1.00 66.94 108 LYS A CA 1
ATOM 798 C C . LYS A 1 108 ? 0.600 17.700 9.912 1.00 66.94 108 LYS A C 1
ATOM 800 O O . LYS A 1 108 ? 1.138 17.856 11.003 1.00 66.94 108 LYS A O 1
ATOM 805 N N . SER A 1 109 ? 0.427 16.505 9.355 1.00 76.50 109 SER A N 1
ATOM 806 C CA . SER A 1 109 ? 0.957 15.267 9.916 1.00 76.50 109 SER A CA 1
ATOM 807 C C . SER A 1 109 ? 1.486 14.389 8.795 1.00 76.50 109 SER A C 1
ATOM 809 O O . SER A 1 109 ? 0.819 14.200 7.782 1.00 76.50 109 SER A O 1
ATOM 811 N N . ARG A 1 110 ? 2.685 13.841 9.003 1.00 86.12 110 ARG A N 1
ATOM 812 C CA . ARG A 1 110 ? 3.267 12.790 8.153 1.00 86.12 110 ARG A CA 1
ATOM 813 C C . ARG A 1 110 ? 2.989 11.382 8.677 1.00 86.12 110 ARG A C 1
ATOM 815 O O . ARG A 1 110 ? 3.365 10.397 8.051 1.00 86.12 110 ARG A O 1
ATOM 822 N N . ARG A 1 111 ? 2.366 11.293 9.854 1.00 92.56 111 ARG A N 1
ATOM 823 C CA . ARG A 1 111 ? 1.932 10.046 10.479 1.00 92.56 111 ARG A CA 1
ATOM 824 C C . ARG A 1 111 ? 0.454 9.817 10.158 1.00 92.56 111 ARG A C 1
ATOM 826 O O . ARG A 1 111 ? -0.310 10.785 10.250 1.00 92.56 111 ARG A O 1
ATOM 833 N N . PRO A 1 112 ? 0.044 8.576 9.838 1.00 93.19 112 PRO A N 1
ATOM 834 C CA . PRO A 1 112 ? -1.368 8.218 9.801 1.00 93.19 112 PRO A CA 1
ATOM 835 C C . PRO A 1 112 ? -2.051 8.509 11.140 1.00 93.19 112 PRO A C 1
ATOM 837 O O . PRO A 1 112 ? -1.432 8.360 12.195 1.00 93.19 112 PRO A O 1
ATOM 840 N N . ASP A 1 113 ? -3.322 8.901 11.092 1.00 93.62 113 ASP A N 1
ATOM 841 C CA . ASP A 1 113 ? -4.147 9.071 12.287 1.00 93.62 113 ASP A CA 1
ATOM 842 C C . ASP A 1 113 ? -4.399 7.698 12.951 1.00 93.62 113 ASP A C 1
ATOM 844 O O . ASP A 1 113 ? -5.003 6.825 12.317 1.00 93.62 113 ASP A O 1
ATOM 848 N N . PRO A 1 114 ? -3.958 7.479 14.206 1.00 95.81 114 PRO A N 1
ATOM 849 C CA . PRO A 1 114 ? -4.169 6.218 14.910 1.00 95.81 114 PRO A CA 1
ATOM 850 C C . PRO A 1 114 ? -5.645 5.825 15.037 1.00 95.81 114 PRO A C 1
ATOM 852 O O . PRO A 1 114 ? -5.962 4.639 14.950 1.00 95.81 114 PRO A 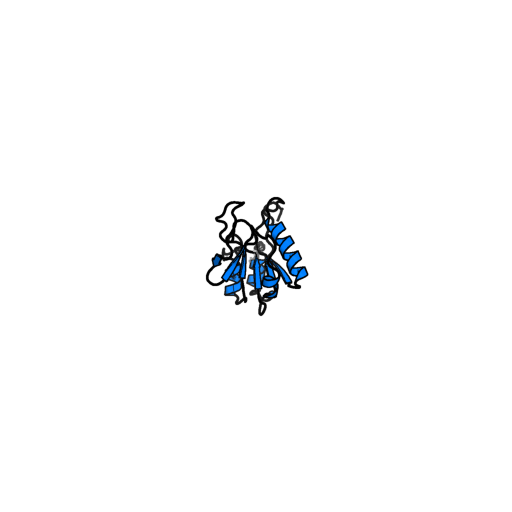O 1
ATOM 855 N N . GLU A 1 115 ? -6.557 6.785 15.227 1.00 95.69 115 GLU A N 1
ATOM 856 C CA . GLU A 1 115 ? -7.988 6.485 15.368 1.00 95.69 115 GLU A CA 1
ATOM 857 C C . GLU A 1 115 ? -8.589 6.009 14.047 1.00 95.69 115 GLU A C 1
ATOM 859 O O . GLU A 1 115 ? -9.395 5.078 14.026 1.00 95.69 115 GLU A O 1
ATOM 864 N N . LEU A 1 116 ? -8.126 6.572 12.928 1.00 95.06 116 LEU A N 1
ATOM 865 C CA . LEU A 1 116 ? -8.488 6.086 11.602 1.00 95.06 116 LEU A CA 1
ATOM 866 C C . LEU A 1 116 ? -7.943 4.670 11.365 1.00 95.06 116 LEU A C 1
ATOM 868 O O . LEU A 1 116 ? -8.674 3.810 10.869 1.00 95.06 116 LEU A O 1
ATOM 872 N N . LEU A 1 117 ? -6.695 4.390 11.762 1.00 97.19 117 LEU A N 1
ATOM 873 C CA . LEU A 1 117 ? -6.099 3.057 11.609 1.00 97.19 117 LEU A CA 1
ATOM 874 C C . LEU A 1 117 ? -6.819 1.972 12.423 1.00 97.19 117 LEU A C 1
ATOM 876 O O . LEU A 1 117 ? -6.895 0.835 11.971 1.00 97.19 117 LEU A O 1
ATOM 880 N N . LYS A 1 118 ? -7.424 2.297 13.571 1.00 97.19 118 LYS A N 1
ATOM 881 C CA . LYS A 1 118 ? -8.236 1.334 14.346 1.00 97.19 118 LYS A CA 1
ATOM 882 C C . LYS A 1 118 ? -9.501 0.863 13.612 1.00 97.19 118 LYS A C 1
ATOM 884 O O . LYS A 1 118 ? -10.126 -0.112 14.030 1.00 97.19 118 LYS A O 1
ATOM 889 N N . THR A 1 119 ? -9.906 1.539 12.534 1.00 97.62 119 THR A N 1
ATOM 890 C CA . THR A 1 119 ? -11.084 1.151 11.737 1.00 97.62 119 THR A CA 1
ATOM 891 C C . THR A 1 119 ? -10.802 0.028 10.730 1.00 97.62 119 THR A C 1
ATOM 893 O O . THR A 1 119 ? -11.753 -0.531 10.175 1.00 97.62 119 THR A O 1
ATOM 896 N N . ILE A 1 120 ? -9.528 -0.328 10.522 1.00 98.56 120 ILE A N 1
ATOM 897 C CA . ILE A 1 120 ? -9.059 -1.338 9.563 1.00 98.56 120 ILE A CA 1
ATOM 898 C C . ILE A 1 120 ? -8.283 -2.467 10.255 1.00 98.56 120 ILE A C 1
ATOM 900 O O . ILE A 1 120 ? -7.873 -2.348 11.405 1.00 98.56 120 ILE A O 1
ATOM 904 N N . ASP A 1 121 ? -8.072 -3.567 9.533 1.00 98.56 121 ASP A N 1
ATOM 905 C CA . ASP A 1 121 ? -7.316 -4.739 9.992 1.00 98.56 121 ASP A CA 1
ATOM 906 C C . ASP A 1 121 ? -5.92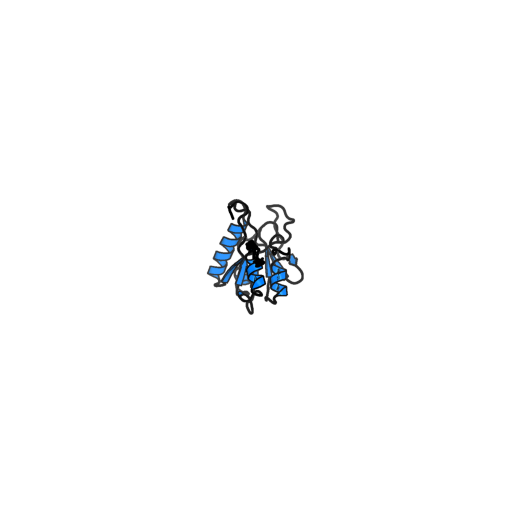7 -4.835 9.328 1.00 98.56 121 ASP A C 1
ATOM 908 O O . ASP A 1 121 ? -5.002 -5.440 9.886 1.00 98.56 121 ASP A O 1
ATOM 912 N N . VAL A 1 122 ? -5.782 -4.256 8.125 1.00 98.69 122 VAL A N 1
ATOM 913 C CA . VAL A 1 122 ? -4.534 -4.212 7.342 1.00 98.69 122 VAL A CA 1
ATOM 914 C C . VAL A 1 122 ? -4.343 -2.849 6.714 1.00 98.69 122 VAL A C 1
ATOM 916 O O . VAL A 1 122 ? -5.240 -2.359 6.027 1.00 98.69 122 VAL A O 1
ATOM 919 N N . LEU A 1 123 ? -3.143 -2.296 6.866 1.00 98.75 123 LEU A N 1
ATOM 920 C CA . LEU A 1 123 ? -2.660 -1.196 6.045 1.00 98.75 123 LEU A CA 1
ATOM 921 C C . LEU A 1 123 ? -1.690 -1.739 4.990 1.00 98.75 123 LEU A C 1
ATOM 923 O O . LEU A 1 123 ? -0.621 -2.252 5.325 1.00 98.75 123 LEU A O 1
ATOM 927 N N . VAL A 1 124 ? -2.085 -1.651 3.723 1.00 98.69 124 VAL A N 1
ATOM 928 C CA . VAL A 1 124 ? -1.270 -2.040 2.567 1.00 98.69 124 VAL A CA 1
ATOM 929 C C . VAL A 1 124 ? -0.432 -0.844 2.122 1.00 98.69 124 VAL A C 1
ATOM 931 O O . VAL A 1 124 ? -0.933 0.274 2.068 1.00 98.69 124 VAL A O 1
ATOM 934 N N . PHE A 1 125 ? 0.832 -1.061 1.791 1.00 98.56 125 PHE A N 1
ATOM 935 C CA . PHE A 1 125 ? 1.730 -0.059 1.231 1.00 98.56 125 PHE A CA 1
ATOM 936 C C . PHE A 1 125 ? 2.140 -0.478 -0.178 1.00 98.56 125 PHE A C 1
ATOM 938 O O . PHE A 1 125 ? 2.753 -1.531 -0.349 1.00 98.56 125 PHE A O 1
ATOM 945 N N . ASP A 1 126 ? 1.802 0.350 -1.165 1.00 97.81 126 ASP A N 1
ATOM 946 C CA . ASP A 1 126 ? 2.131 0.130 -2.571 1.00 97.81 126 ASP A CA 1
ATOM 947 C C . ASP A 1 126 ? 2.541 1.454 -3.225 1.00 97.81 126 ASP A C 1
ATOM 949 O O . ASP A 1 126 ? 1.709 2.265 -3.630 1.00 97.81 126 ASP A O 1
ATOM 953 N N . LEU A 1 127 ? 3.847 1.707 -3.281 1.00 95.44 127 LEU A N 1
ATOM 954 C CA . LEU A 1 127 ? 4.419 2.917 -3.863 1.00 95.44 127 LEU A CA 1
ATOM 955 C C . LEU A 1 127 ? 5.730 2.586 -4.563 1.00 95.44 127 LEU A C 1
ATOM 957 O O . LEU A 1 127 ? 6.582 1.895 -4.007 1.00 95.44 127 LEU A O 1
ATOM 961 N N . GLN A 1 128 ? 5.916 3.122 -5.768 1.00 94.38 128 GLN A N 1
ATOM 962 C CA . GLN A 1 128 ? 7.201 3.051 -6.457 1.00 94.38 128 GLN A CA 1
ATOM 963 C C . GLN A 1 128 ? 8.156 4.099 -5.869 1.00 94.38 128 GLN A C 1
ATOM 965 O O . GLN A 1 128 ? 7.935 5.299 -6.022 1.00 94.38 128 GLN A O 1
ATOM 970 N N . ASP A 1 129 ? 9.215 3.644 -5.200 1.00 92.81 129 ASP A N 1
ATOM 971 C CA . ASP A 1 129 ? 10.289 4.495 -4.676 1.00 92.81 129 ASP A CA 1
ATOM 972 C C . ASP A 1 129 ? 11.402 4.706 -5.725 1.00 92.81 129 ASP A C 1
ATOM 974 O O . ASP A 1 129 ? 11.492 3.971 -6.713 1.00 92.81 129 ASP A O 1
ATOM 978 N N . ALA A 1 130 ? 12.254 5.712 -5.512 1.00 92.50 130 ALA A N 1
ATOM 979 C CA . ALA A 1 130 ? 13.390 6.042 -6.376 1.00 92.50 130 ALA A CA 1
ATOM 980 C C . ALA A 1 130 ? 14.723 5.390 -5.939 1.00 92.50 130 ALA A C 1
ATOM 982 O O . ALA A 1 130 ? 15.737 5.550 -6.616 1.00 92.50 130 ALA A O 1
ATOM 983 N N . GLY A 1 131 ? 14.750 4.691 -4.801 1.00 92.25 131 GLY A N 1
ATOM 984 C CA . GLY A 1 131 ? 15.934 4.033 -4.245 1.00 92.25 131 GLY A CA 1
ATOM 985 C C . GLY A 1 131 ? 16.909 4.977 -3.535 1.00 92.25 131 GLY A C 1
ATOM 986 O O . GLY A 1 131 ? 18.020 4.571 -3.195 1.00 92.25 131 GLY A O 1
ATOM 987 N N . VAL A 1 132 ? 16.525 6.236 -3.295 1.00 92.69 132 VAL A N 1
ATOM 988 C CA . VAL A 1 132 ? 17.397 7.270 -2.716 1.00 92.69 132 VAL A CA 1
ATOM 989 C C . VAL A 1 132 ? 16.800 7.873 -1.451 1.00 92.69 132 VAL A C 1
ATOM 991 O O . VAL A 1 132 ? 15.607 8.136 -1.358 1.00 92.69 132 VAL A O 1
ATOM 994 N N . ARG A 1 133 ? 17.658 8.183 -0.472 1.00 90.94 133 ARG A N 1
ATOM 995 C CA . ARG A 1 133 ? 17.235 8.665 0.857 1.00 90.94 133 ARG A CA 1
ATOM 996 C C . ARG A 1 133 ? 16.413 9.960 0.828 1.00 90.94 133 ARG A C 1
ATOM 998 O O . ARG A 1 133 ? 15.623 10.194 1.735 1.00 90.94 133 ARG A O 1
ATOM 1005 N N . CYS A 1 134 ? 16.662 10.846 -0.136 1.00 87.12 134 CYS A N 1
ATOM 1006 C CA . CYS A 1 134 ? 15.958 12.128 -0.227 1.00 87.12 134 CYS A CA 1
ATOM 1007 C C . CYS A 1 134 ? 14.526 12.002 -0.763 1.00 87.12 134 CYS A C 1
ATOM 1009 O O . CYS A 1 134 ? 13.785 12.977 -0.673 1.00 87.12 134 CYS A O 1
ATOM 1011 N N . TYR A 1 135 ? 14.138 10.833 -1.274 1.00 87.50 135 TYR A N 1
ATOM 1012 C CA . TYR A 1 135 ? 12.767 10.536 -1.664 1.00 87.50 135 TYR A CA 1
ATOM 1013 C C . TYR A 1 135 ? 11.990 10.044 -0.438 1.00 87.50 135 TYR A C 1
ATOM 1015 O O . TYR A 1 135 ? 12.455 9.154 0.280 1.00 87.50 135 TYR A O 1
ATOM 1023 N N . THR A 1 136 ? 10.853 10.664 -0.104 1.00 89.38 136 THR A N 1
ATOM 1024 C CA . THR A 1 136 ? 10.315 10.522 1.262 1.00 89.38 136 THR A CA 1
ATOM 1025 C C . THR A 1 136 ? 9.357 9.346 1.459 1.00 89.38 136 THR A C 1
ATOM 1027 O O . THR A 1 136 ? 8.948 9.097 2.595 1.00 89.38 136 THR A O 1
ATOM 1030 N N . TYR A 1 137 ? 9.046 8.563 0.423 1.00 93.00 137 TYR A N 1
ATOM 1031 C CA . TYR A 1 137 ? 8.098 7.444 0.529 1.00 93.00 137 TYR A CA 1
ATOM 1032 C C . TYR A 1 137 ? 8.541 6.382 1.540 1.00 93.00 137 TYR A C 1
ATOM 1034 O O . TYR A 1 137 ? 7.728 5.939 2.353 1.00 93.00 137 TYR A O 1
ATOM 1042 N N . ILE A 1 138 ? 9.836 6.058 1.607 1.00 93.56 138 ILE A N 1
ATOM 1043 C CA . ILE A 1 138 ? 10.373 5.177 2.661 1.00 93.56 138 ILE A CA 1
ATOM 1044 C C . ILE A 1 138 ? 10.206 5.759 4.077 1.00 93.56 138 ILE A C 1
ATOM 1046 O O . ILE A 1 138 ? 10.024 5.017 5.042 1.00 93.56 138 ILE A O 1
ATOM 1050 N N . SER A 1 139 ? 10.224 7.089 4.222 1.00 93.56 139 SER A N 1
ATOM 1051 C CA . SER A 1 139 ? 9.964 7.748 5.509 1.00 93.56 139 SER A CA 1
ATOM 1052 C C . SER A 1 139 ? 8.483 7.656 5.876 1.00 93.56 139 SER A C 1
ATOM 1054 O O . SER A 1 139 ? 8.163 7.396 7.036 1.00 93.56 139 SER A O 1
ATOM 1056 N N . THR A 1 140 ? 7.584 7.797 4.896 1.00 94.62 140 THR A N 1
ATOM 1057 C CA . THR A 1 140 ? 6.150 7.528 5.070 1.00 94.62 140 THR A CA 1
ATOM 1058 C C . THR A 1 140 ? 5.908 6.084 5.501 1.00 94.62 140 THR A C 1
ATOM 1060 O O . THR A 1 140 ? 5.188 5.862 6.473 1.00 94.62 140 THR A O 1
ATOM 1063 N N . MET A 1 141 ? 6.554 5.111 4.848 1.00 96.69 141 MET A N 1
ATOM 1064 C CA . MET A 1 141 ? 6.466 3.694 5.215 1.00 96.69 141 MET A CA 1
ATOM 1065 C C . MET A 1 141 ? 6.894 3.465 6.667 1.00 96.69 141 MET A C 1
ATOM 1067 O O . MET A 1 141 ? 6.139 2.887 7.444 1.00 96.69 141 MET A O 1
ATOM 1071 N N . LYS A 1 142 ? 8.064 3.988 7.062 1.00 96.75 142 LYS A N 1
ATOM 1072 C CA . LYS A 1 142 ? 8.571 3.886 8.438 1.00 96.75 142 LYS A CA 1
ATOM 1073 C C . LYS A 1 142 ? 7.553 4.405 9.458 1.00 96.75 142 LYS A C 1
ATOM 1075 O O . LYS A 1 142 ? 7.230 3.709 10.417 1.00 96.75 142 LYS A O 1
ATOM 1080 N N . LEU A 1 143 ? 7.049 5.623 9.255 1.00 96.31 143 LEU A N 1
ATOM 1081 C CA . LEU A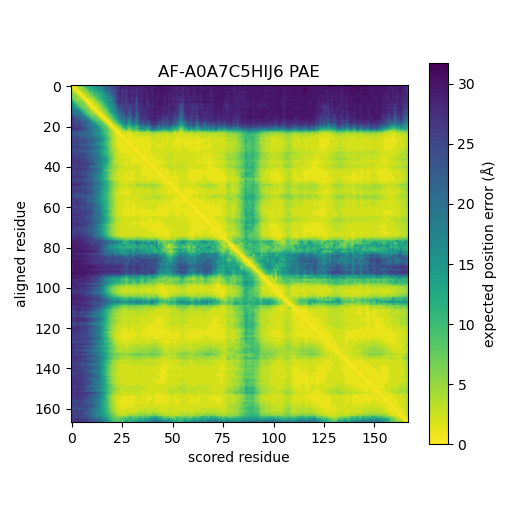 1 143 ? 6.098 6.246 10.177 1.00 96.31 143 LEU A CA 1
ATOM 1082 C C . LEU A 1 143 ? 4.778 5.472 10.239 1.00 96.31 143 LEU A C 1
ATOM 1084 O O . LEU A 1 143 ? 4.219 5.307 11.319 1.00 96.31 143 LEU A O 1
ATOM 1088 N N . ALA A 1 144 ? 4.290 4.969 9.105 1.00 97.31 144 ALA A N 1
ATOM 1089 C CA . ALA A 1 144 ? 3.084 4.152 9.069 1.00 97.31 144 ALA A CA 1
ATOM 1090 C C . ALA A 1 144 ? 3.270 2.821 9.814 1.00 97.31 144 ALA A C 1
ATOM 1092 O O . ALA A 1 144 ? 2.394 2.442 10.590 1.00 97.31 144 ALA A O 1
ATOM 1093 N N . MET A 1 145 ? 4.419 2.154 9.653 1.00 98.25 145 MET A N 1
ATOM 1094 C CA . MET A 1 145 ? 4.756 0.927 10.386 1.00 98.25 145 MET A CA 1
ATOM 1095 C C . MET A 1 145 ? 4.804 1.151 11.904 1.00 98.25 145 MET A C 1
ATOM 1097 O O . MET A 1 145 ? 4.279 0.328 12.654 1.00 98.25 145 MET A O 1
ATOM 1101 N N . GLU A 1 146 ? 5.391 2.266 12.360 1.00 98.12 146 GLU A N 1
ATOM 1102 C CA . GLU A 1 146 ? 5.412 2.645 13.782 1.00 98.12 146 GLU A CA 1
ATOM 1103 C C . GLU A 1 146 ? 3.986 2.775 14.340 1.00 98.12 146 GLU A C 1
ATOM 1105 O O . GLU A 1 146 ? 3.660 2.127 15.334 1.00 98.12 146 GLU A O 1
ATOM 1110 N N . VAL A 1 147 ? 3.107 3.530 13.667 1.00 97.88 147 VAL A N 1
ATOM 1111 C CA . VAL A 1 147 ? 1.715 3.695 14.126 1.00 97.88 147 VAL A CA 1
ATOM 1112 C C . VAL A 1 147 ? 0.956 2.366 14.072 1.00 97.88 147 VAL A C 1
ATOM 1114 O O . VAL A 1 147 ? 0.244 2.035 15.015 1.00 97.88 147 VAL A O 1
ATOM 1117 N N . CYS A 1 148 ? 1.138 1.555 13.024 1.00 98.12 148 CYS A N 1
ATOM 1118 C CA . CYS A 1 148 ? 0.505 0.234 12.935 1.00 98.12 148 CYS A CA 1
ATOM 1119 C C . CYS A 1 148 ? 0.887 -0.659 14.118 1.00 98.12 148 CYS A C 1
ATOM 1121 O O . CYS A 1 148 ? 0.032 -1.349 14.676 1.00 98.12 148 CYS A O 1
ATOM 1123 N N . ARG A 1 149 ? 2.154 -0.603 14.548 1.00 98.00 149 ARG A N 1
ATOM 1124 C CA . ARG A 1 149 ? 2.641 -1.325 15.727 1.00 98.00 149 ARG A CA 1
ATOM 1125 C C . ARG A 1 149 ? 2.052 -0.795 17.036 1.00 98.00 149 ARG A C 1
ATOM 1127 O O . ARG A 1 149 ? 1.839 -1.601 17.946 1.00 98.00 149 ARG A O 1
ATOM 1134 N N . GLU A 1 150 ? 1.821 0.514 17.133 1.00 97.75 150 GLU A N 1
ATOM 1135 C CA . GLU A 1 150 ? 1.181 1.172 18.283 1.00 97.75 150 GLU A CA 1
ATOM 1136 C C . GLU A 1 150 ? -0.290 0.755 18.428 1.00 97.75 150 GLU A C 1
ATOM 1138 O O . GLU A 1 150 ? -0.730 0.466 19.539 1.00 97.75 150 GLU A O 1
ATOM 1143 N N . VAL A 1 151 ? -1.039 0.676 17.321 1.00 97.69 151 VAL A N 1
ATOM 1144 C CA . VAL A 1 151 ? -2.475 0.327 17.340 1.00 97.69 151 VAL A CA 1
ATOM 1145 C C . VAL A 1 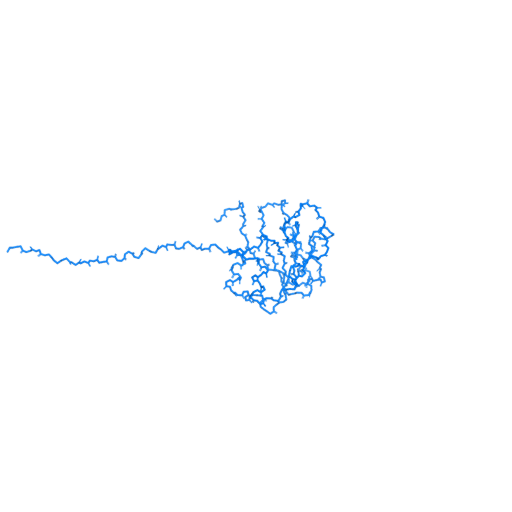151 ? -2.765 -1.167 17.161 1.00 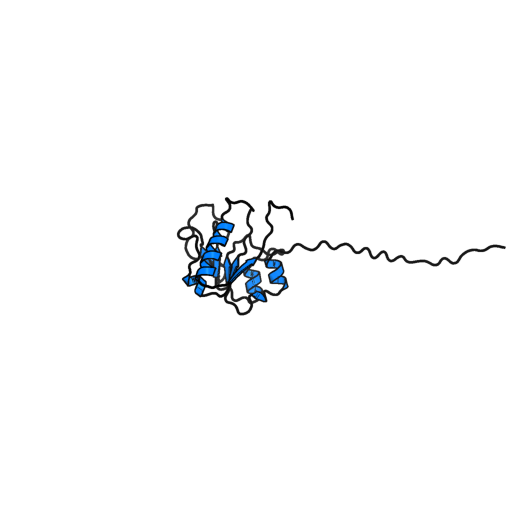97.69 151 VAL A C 1
ATOM 1147 O O . VAL A 1 151 ? -3.900 -1.592 17.354 1.00 97.69 151 VAL A O 1
ATOM 1150 N N . GLY A 1 152 ? -1.758 -1.972 16.815 1.00 97.50 152 GLY A N 1
ATOM 1151 C CA . GLY A 1 152 ? -1.879 -3.425 16.685 1.00 97.50 152 GLY A CA 1
ATOM 1152 C C . GLY A 1 152 ? -2.498 -3.913 15.372 1.00 97.50 152 GLY A C 1
ATOM 1153 O O . GLY A 1 152 ? -3.093 -4.989 15.362 1.00 97.50 152 GLY A O 1
ATOM 1154 N N . ILE A 1 153 ? -2.362 -3.162 14.273 1.00 97.62 153 ILE A N 1
ATOM 1155 C CA . ILE A 1 153 ? -2.843 -3.590 12.946 1.00 97.62 153 ILE A CA 1
ATOM 1156 C C . ILE A 1 153 ? -1.721 -4.196 12.099 1.00 97.62 153 ILE A C 1
ATOM 1158 O O . ILE A 1 153 ? -0.539 -3.899 12.287 1.00 97.62 153 ILE A O 1
ATOM 1162 N N . THR A 1 154 ? -2.086 -5.053 11.141 1.00 98.50 154 THR A N 1
ATOM 1163 C CA . THR A 1 154 ? -1.114 -5.632 10.202 1.00 98.50 154 THR A CA 1
ATOM 1164 C C . THR A 1 154 ? -0.660 -4.576 9.197 1.00 98.50 154 TH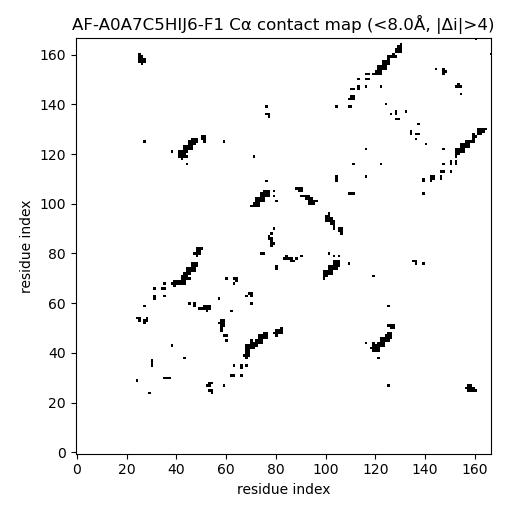R A C 1
ATOM 1166 O O . THR A 1 154 ? -1.486 -3.859 8.639 1.00 98.50 154 THR A O 1
ATOM 1169 N N . PHE A 1 155 ? 0.639 -4.529 8.914 1.00 98.69 155 PHE A N 1
ATOM 1170 C CA . PHE A 1 155 ? 1.192 -3.751 7.809 1.00 98.69 155 PHE A CA 1
ATOM 1171 C C . PHE A 1 155 ? 1.676 -4.708 6.716 1.00 98.69 155 PHE A C 1
ATOM 1173 O O . PHE A 1 155 ? 2.429 -5.637 7.011 1.00 98.69 155 PHE A O 1
ATOM 1180 N N . MET A 1 156 ? 1.230 -4.510 5.477 1.00 98.69 156 MET A N 1
ATOM 1181 C CA . MET A 1 156 ? 1.590 -5.338 4.321 1.00 98.69 156 MET A CA 1
ATOM 1182 C C . MET A 1 156 ? 2.289 -4.470 3.278 1.00 98.69 156 MET A C 1
ATOM 1184 O O . MET A 1 156 ? 1.765 -3.429 2.902 1.00 98.69 156 MET A O 1
ATOM 1188 N N . VAL A 1 157 ? 3.447 -4.906 2.789 1.00 98.50 157 VAL A N 1
ATOM 1189 C CA . VAL A 1 157 ? 4.180 -4.220 1.716 1.00 98.50 157 VAL A CA 1
ATOM 1190 C C . VAL A 1 157 ? 3.985 -4.992 0.420 1.00 98.50 157 VAL A C 1
ATOM 1192 O O . VAL A 1 157 ? 4.269 -6.189 0.374 1.00 98.50 157 VAL A O 1
ATOM 1195 N N . LEU A 1 158 ? 3.514 -4.310 -0.623 1.00 98.31 158 LEU A N 1
ATOM 1196 C CA . LEU A 1 158 ? 3.546 -4.824 -1.987 1.00 98.31 158 LEU A CA 1
ATOM 1197 C C . LEU A 1 158 ? 4.870 -4.387 -2.600 1.00 98.31 158 LEU A C 1
ATOM 1199 O O . LEU A 1 158 ? 5.048 -3.224 -2.956 1.00 98.31 158 LEU A O 1
ATOM 1203 N N . ASP A 1 159 ? 5.823 -5.315 -2.633 1.00 96.69 159 ASP A N 1
ATOM 1204 C CA . ASP A 1 159 ? 7.196 -4.986 -2.994 1.00 96.69 159 ASP A CA 1
ATOM 1205 C C . ASP A 1 159 ? 7.314 -4.504 -4.448 1.00 96.69 159 ASP A C 1
ATOM 1207 O O . ASP A 1 159 ? 6.586 -4.952 -5.344 1.00 96.69 159 ASP A O 1
ATOM 1211 N N . ARG A 1 160 ? 8.241 -3.575 -4.678 1.00 95.69 160 ARG A N 1
ATOM 1212 C CA . ARG A 1 160 ? 8.508 -2.971 -5.987 1.00 95.69 160 ARG A CA 1
ATOM 1213 C C . ARG A 1 160 ? 10.010 -2.914 -6.244 1.00 95.69 160 ARG A C 1
ATOM 1215 O O . ARG A 1 160 ? 10.787 -2.747 -5.307 1.00 95.69 160 ARG A O 1
ATOM 1222 N N . PRO A 1 161 ? 10.442 -3.020 -7.513 1.00 94.38 161 PRO A N 1
ATOM 1223 C CA . PRO A 1 161 ? 11.858 -2.961 -7.842 1.00 94.38 161 PRO A CA 1
ATOM 1224 C C . PRO A 1 161 ? 12.464 -1.624 -7.412 1.00 94.38 161 PRO A C 1
ATOM 1226 O O . PRO A 1 161 ? 11.865 -0.561 -7.594 1.00 94.38 161 PRO A O 1
ATOM 1229 N N . ASN A 1 162 ? 13.690 -1.677 -6.897 1.00 94.62 162 ASN A N 1
ATOM 1230 C CA . ASN A 1 162 ? 14.501 -0.485 -6.702 1.00 94.62 162 ASN A CA 1
ATOM 1231 C C . ASN A 1 162 ? 15.102 -0.074 -8.062 1.00 94.62 162 ASN A C 1
ATOM 1233 O O . ASN A 1 162 ? 15.925 -0.818 -8.597 1.00 94.62 162 ASN A O 1
ATOM 1237 N N . PRO A 1 163 ? 14.741 1.097 -8.621 1.00 92.00 163 PRO A N 1
ATOM 1238 C CA . PRO A 1 163 ? 15.089 1.462 -9.996 1.00 92.00 163 PRO A CA 1
ATOM 1239 C C . PRO A 1 163 ? 16.585 1.716 -10.221 1.00 92.00 163 PRO A C 1
ATOM 1241 O O . PRO A 1 163 ? 17.015 1.808 -11.368 1.00 92.00 163 PRO A O 1
ATOM 1244 N N . ILE A 1 164 ? 17.376 1.851 -9.152 1.00 93.38 164 ILE A N 1
ATOM 1245 C CA . ILE A 1 164 ? 18.827 2.068 -9.230 1.00 93.38 164 ILE A CA 1
ATOM 1246 C C . ILE A 1 164 ? 19.646 0.865 -8.742 1.00 93.38 164 ILE A C 1
ATOM 1248 O O . ILE A 1 164 ? 20.876 0.934 -8.727 1.00 93.38 164 ILE A O 1
ATOM 1252 N N . ALA A 1 165 ? 18.992 -0.223 -8.326 1.00 88.31 165 ALA A N 1
ATOM 1253 C CA . ALA A 1 165 ? 19.659 -1.459 -7.931 1.00 88.31 165 ALA A CA 1
ATOM 1254 C C . ALA A 1 165 ? 19.710 -2.459 -9.102 1.00 88.31 165 ALA A C 1
ATOM 1256 O O . ALA A 1 165 ? 18.851 -2.414 -9.984 1.00 88.31 165 ALA A O 1
ATOM 1257 N N . PRO A 1 166 ? 20.690 -3.380 -9.122 1.00 81.44 166 PRO A N 1
ATOM 1258 C CA . PRO A 1 166 ? 20.648 -4.531 -10.019 1.00 81.44 166 PRO A CA 1
ATOM 1259 C C . PRO A 1 166 ? 19.404 -5.390 -9.742 1.00 81.44 166 PRO A C 1
ATOM 1261 O O . PRO A 1 166 ? 19.036 -5.562 -8.577 1.00 81.44 166 PRO A O 1
ATOM 1264 N N . LEU A 1 167 ? 18.794 -5.919 -10.808 1.00 69.31 167 LEU A N 1
ATOM 1265 C CA . LEU A 1 167 ? 17.746 -6.945 -10.743 1.00 69.31 167 LEU A CA 1
ATOM 1266 C C . LEU A 1 167 ? 18.354 -8.346 -10.630 1.00 69.31 167 LEU A C 1
ATOM 1268 O O . LEU A 1 167 ? 19.404 -8.577 -11.278 1.00 69.31 167 LEU A O 1
#

Sequence (167 aa):
MGRIASFLSLLIVLATSAAQAEVFRYGLDVLDAEQCTALQGRRVGMITNAAAVSRSGEPGYCVLLRDGVDLKFLMAPEHGFALERQAGEVVGNSEVVGKIAVYSLYGKSRRPDPELLKTIDVLVFDLQDAGVRCYTYISTMKLAMEVCREVGITFMVLDRPNPIAPL

InterPro domains:
  IPR008302 Peptidoglycan beta-N-acetylmuramidase NamZ [PTHR42915] (10-164)
  IPR048502 Peptidoglycan beta-N-acetylmuramidase NamZ, N-terminal [PF07075] (44-165)

Solvent-accessible surface area (backbone atoms only — not comparable to full-atom values): 10108 Å² total; per-residue (Å²): 136,83,89,89,78,89,82,78,81,78,81,78,77,78,76,73,76,71,80,72,74,80,78,88,68,45,35,57,42,53,38,53,77,53,54,42,58,97,43,60,98,36,37,28,33,35,39,38,38,68,81,26,45,36,93,89,64,49,45,48,70,54,55,42,50,75,57,65,35,48,68,64,36,38,29,11,51,76,34,42,44,80,59,84,45,62,91,87,68,72,61,70,85,57,51,70,62,93,88,33,45,30,39,57,32,31,66,96,40,56,51,70,58,65,75,65,53,69,75,34,50,32,42,36,38,34,64,80,58,75,74,49,89,89,50,60,63,66,56,42,50,53,41,40,50,54,49,28,64,73,74,71,38,47,77,44,76,36,52,63,77,49,78,78,55,88,129